Protein AF-T1IFT9-F1 (afdb_monomer_lite)

Secondary structure (DSSP, 8-state):
--------------SSTTB-TTSS-B--S--EEEE--B-GGG-BP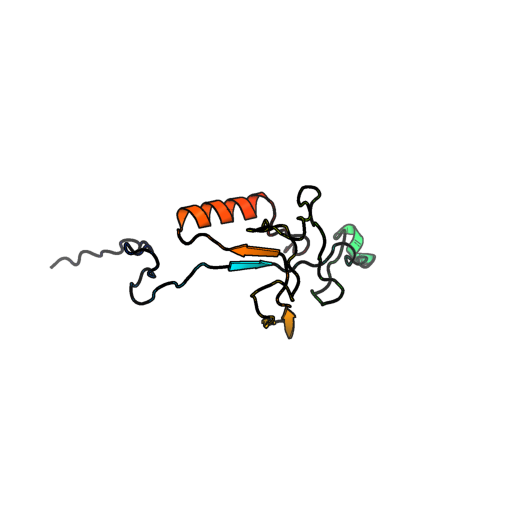PPGGGTTT-S-B-PPP-TTTB--S-SSTT-PPPPS--SS--TTSEEPTTT-SSPPEE-TTS-EE-S-EEEEEPPSSHHHHHHHHHHHHHTTSS--TT----

Foldseek 3Di:
DDDPPCPPPLPQDDPDQQATSVNPDGHDDFDKDFDWDFAPVQFDDDPPVCVVPDVTDTDDDDPVGIDQDQPDPVLDADDPDDPFRPLRHKFDLVRAPAQWDQDPVRYIRGRIGRMHTADSDPVRNVVVVVVCVVVPVPPPVDDDDD

Sequence (146 aa):
MKSSDHSGKVRANSFIKGWTSDYSTKLVGALRLRQLRVSEKWSCAVPSLFKPWYGYRVGHLNIFNEEKKQFHSEWQALPRFHKDPPVWAYESYNASESLGMFGYSGLFYRSGGFGEVLHTTRGNSDRFLVKLLMNDWIDITHGQYF

InterPro domains:
  IPR046791 Polycystin domain [PF20519] (14-139)
  IPR051223 Polycystin [PTHR10877] (17-140)

pLDDT: mean 73.55, std 16.36, range [24.19, 90.44]

Radius of gyration: 20.67 Å; chains: 1; bounding box: 41×59×60 Å

Organism: Rhodnius prolixus (NCBI:txid13249)

Structure (mmCIF, N/CA/C/O backbone):
data_AF-T1IFT9-F1
#
_entry.id   AF-T1IFT9-F1
#
loop_
_atom_site.group_PDB
_atom_site.id
_atom_site.type_symbol
_atom_site.label_atom_id
_atom_site.label_alt_id
_atom_site.label_comp_id
_atom_site.label_asym_id
_atom_site.label_entity_id
_atom_site.label_seq_id
_atom_site.pdbx_PDB_ins_code
_atom_site.Cartn_x
_atom_site.Cartn_y
_atom_site.Cartn_z
_atom_site.occupancy
_atom_site.B_iso_or_equiv
_atom_site.auth_seq_id
_atom_site.auth_comp_id
_atom_site.auth_asym_id
_atom_site.auth_atom_id
_atom_site.pdbx_PDB_model_num
ATOM 1 N N . MET A 1 1 ? -25.559 -38.779 32.176 1.00 39.53 1 MET A N 1
ATOM 2 C CA . MET A 1 1 ? -24.417 -38.117 31.508 1.00 39.53 1 MET A CA 1
ATOM 3 C C . MET A 1 1 ? -24.640 -38.143 30.005 1.00 39.53 1 MET A C 1
ATOM 5 O O . MET A 1 1 ? -24.572 -39.205 29.406 1.00 39.53 1 MET A O 1
ATOM 9 N N . LYS A 1 2 ? -24.954 -36.993 29.406 1.00 28.95 2 LYS A N 1
ATOM 10 C CA . LYS A 1 2 ? -24.813 -36.756 27.966 1.00 28.95 2 LYS A CA 1
ATOM 11 C C . LYS A 1 2 ? -24.047 -35.447 27.833 1.00 28.95 2 LYS A C 1
ATOM 13 O O . LYS A 1 2 ? -24.537 -34.411 28.266 1.00 28.95 2 LYS A O 1
ATOM 18 N N . SER A 1 3 ? -22.818 -35.555 27.339 1.00 38.62 3 SER A N 1
ATOM 19 C CA . SER A 1 3 ? -21.978 -34.426 26.955 1.00 38.62 3 SER A CA 1
ATOM 20 C C . SER A 1 3 ? -22.683 -33.690 25.820 1.00 38.62 3 SER A C 1
ATOM 22 O O . SER A 1 3 ? -22.873 -34.255 24.744 1.00 38.62 3 SER A O 1
ATOM 24 N N . SER A 1 4 ? -23.152 -32.473 26.080 1.00 38.53 4 SER A N 1
ATOM 25 C CA . SER A 1 4 ? -23.636 -31.587 25.029 1.00 38.53 4 SER A CA 1
ATOM 26 C C . SER A 1 4 ? -22.427 -30.930 24.377 1.00 38.53 4 SER A C 1
ATOM 28 O O . SER A 1 4 ? -21.926 -29.922 24.878 1.00 38.53 4 SER A O 1
ATOM 30 N N . ASP A 1 5 ? -21.976 -31.515 23.273 1.00 47.47 5 ASP A N 1
ATOM 31 C CA . ASP A 1 5 ? -20.965 -30.957 22.379 1.00 47.47 5 ASP A CA 1
ATOM 32 C C . ASP A 1 5 ? -21.425 -29.578 21.885 1.00 47.47 5 ASP A C 1
ATOM 34 O O . ASP A 1 5 ? -22.229 -29.444 20.963 1.00 47.47 5 ASP A O 1
ATOM 38 N N . HIS A 1 6 ? -20.947 -28.524 22.544 1.00 41.59 6 HIS A N 1
ATOM 39 C CA . HIS A 1 6 ? -21.098 -27.152 22.077 1.00 41.59 6 HIS A CA 1
ATOM 40 C C . HIS A 1 6 ? -19.917 -26.828 21.163 1.00 41.59 6 HIS A C 1
ATOM 42 O O . HIS A 1 6 ? -19.115 -25.943 21.449 1.00 41.59 6 HIS A O 1
ATOM 48 N N . SER A 1 7 ? -19.840 -27.493 20.007 1.00 45.09 7 SER A N 1
ATOM 49 C CA . SER A 1 7 ? -19.069 -26.996 18.858 1.00 45.09 7 SER A CA 1
ATOM 50 C C . SER A 1 7 ? -19.822 -25.832 18.189 1.00 45.09 7 SER A C 1
ATOM 52 O O . SER A 1 7 ? -20.040 -25.761 16.980 1.00 45.09 7 SER A O 1
ATOM 54 N N . GLY A 1 8 ? -20.264 -24.878 19.011 1.00 41.72 8 GLY A N 1
ATOM 55 C CA . GLY A 1 8 ? -20.819 -23.619 18.560 1.00 41.72 8 GLY A CA 1
ATOM 56 C C . GLY A 1 8 ? -19.670 -22.777 18.042 1.00 41.72 8 GLY A C 1
ATOM 57 O O . GLY A 1 8 ? -18.894 -22.262 18.839 1.00 41.72 8 GLY A O 1
ATOM 58 N N . LYS A 1 9 ? -19.559 -22.682 16.711 1.00 40.66 9 LYS A N 1
ATOM 59 C CA . LYS A 1 9 ? -18.747 -21.711 15.959 1.00 40.66 9 LYS A CA 1
ATOM 60 C C . LYS A 1 9 ? -18.327 -20.546 16.854 1.00 40.66 9 LYS A C 1
ATOM 62 O O . LYS A 1 9 ? -19.167 -19.700 17.165 1.00 40.66 9 LYS A O 1
ATOM 67 N N . VAL A 1 10 ? -17.055 -20.524 17.260 1.00 43.19 10 VAL A N 1
ATOM 68 C CA . VAL A 1 10 ? -16.459 -19.416 18.012 1.00 43.19 10 VAL A CA 1
ATOM 69 C C . VAL A 1 10 ? -16.662 -18.166 17.166 1.00 43.19 10 VAL A C 1
ATOM 71 O O . VAL A 1 10 ? -15.939 -17.909 16.204 1.00 43.19 10 VAL A O 1
ATOM 74 N N . ARG A 1 11 ? -17.724 -17.412 17.455 1.00 45.47 11 ARG A N 1
ATOM 75 C CA . ARG A 1 11 ? -17.916 -16.088 16.884 1.00 45.47 11 ARG A CA 1
ATOM 76 C C . ARG A 1 11 ? -16.796 -15.266 17.491 1.00 45.47 11 ARG A C 1
ATOM 78 O O . ARG A 1 11 ? -16.860 -14.929 18.667 1.00 45.47 11 ARG A O 1
ATOM 85 N N . ALA A 1 12 ? -15.759 -15.009 16.702 1.00 50.72 12 ALA A N 1
ATOM 86 C CA . ALA A 1 12 ? -14.591 -14.220 17.075 1.00 50.72 12 ALA A CA 1
ATOM 87 C C . ALA A 1 12 ? -14.947 -12.730 17.249 1.00 50.72 12 ALA A C 1
ATOM 89 O O . ALA A 1 12 ? -14.377 -11.859 16.601 1.00 50.72 12 ALA A O 1
ATOM 90 N N . ASN A 1 13 ? -15.938 -12.434 18.087 1.00 53.78 13 ASN A N 1
ATOM 91 C CA . ASN A 1 13 ? -16.392 -11.093 18.402 1.00 53.78 13 ASN A CA 1
ATOM 92 C C . ASN A 1 13 ? -16.359 -10.952 19.923 1.00 53.78 13 ASN A C 1
ATOM 94 O O . ASN A 1 13 ? -17.117 -11.618 20.627 1.00 53.78 13 ASN A O 1
ATOM 98 N N . SER A 1 14 ? -15.483 -10.088 20.424 1.00 58.19 14 SER A N 1
ATOM 99 C CA . SER A 1 14 ? -15.573 -9.623 21.801 1.00 58.19 14 SER A CA 1
ATOM 100 C C . SER A 1 14 ? -16.810 -8.730 21.954 1.00 58.19 14 SER A C 1
ATOM 102 O O . SER A 1 14 ? -17.129 -7.925 21.076 1.00 58.19 14 SER A O 1
ATOM 104 N N . PHE A 1 15 ? -17.525 -8.852 23.073 1.00 64.50 15 PHE A N 1
ATOM 105 C CA . PHE A 1 15 ? -18.622 -7.935 23.413 1.00 64.50 15 PHE A CA 1
ATOM 106 C C . PHE A 1 15 ? -18.112 -6.592 23.958 1.00 64.50 15 PHE A C 1
ATOM 108 O O . PHE A 1 15 ? -18.877 -5.638 24.084 1.00 64.50 15 PHE A O 1
ATOM 115 N N . ILE A 1 16 ? -16.812 -6.503 24.262 1.00 69.19 16 ILE A N 1
ATOM 116 C CA . ILE A 1 16 ? -16.165 -5.311 24.810 1.00 69.19 16 ILE A CA 1
ATOM 117 C C . ILE A 1 16 ? -15.338 -4.649 23.706 1.00 69.19 16 ILE A C 1
ATOM 119 O O . ILE A 1 16 ? -14.399 -5.238 23.170 1.00 69.19 16 ILE A O 1
ATOM 123 N N . LYS A 1 17 ? -15.679 -3.398 23.375 1.00 73.38 17 LYS A N 1
ATOM 124 C CA . LYS A 1 17 ? -15.044 -2.642 22.287 1.00 73.38 17 LYS A CA 1
ATOM 125 C C . LYS A 1 17 ? -13.519 -2.610 22.441 1.00 73.38 17 LYS A C 1
ATOM 127 O O . LYS A 1 17 ? -12.999 -2.223 23.485 1.00 73.38 17 LYS A O 1
ATOM 132 N N . GLY A 1 18 ? -12.820 -2.964 21.364 1.00 76.50 18 GLY A N 1
ATOM 133 C CA . GLY A 1 18 ? -11.360 -2.921 21.288 1.00 76.50 18 GLY A CA 1
ATOM 134 C C . GLY A 1 18 ? -10.645 -4.114 21.922 1.00 76.50 18 GLY A C 1
ATOM 135 O O . GLY A 1 18 ? -9.427 -4.144 21.868 1.00 76.50 18 GLY A O 1
ATOM 136 N N . TRP A 1 19 ? -11.343 -5.098 22.492 1.00 83.00 19 TRP A N 1
ATOM 137 C CA . TRP A 1 19 ? -10.708 -6.331 22.967 1.00 83.00 19 TRP A CA 1
ATOM 138 C C . TRP A 1 19 ? -10.663 -7.381 21.866 1.00 83.00 19 TRP A C 1
ATOM 140 O O . TRP A 1 19 ? -11.564 -7.450 21.028 1.00 83.00 19 TRP A O 1
ATOM 150 N N . THR A 1 20 ? -9.635 -8.216 21.863 1.00 82.00 20 THR A N 1
ATOM 151 C CA . THR A 1 20 ? -9.612 -9.421 21.032 1.00 82.00 20 THR A CA 1
ATOM 152 C C . THR A 1 20 ? -10.654 -10.430 21.516 1.00 82.00 20 THR A C 1
ATOM 154 O O . THR A 1 20 ? -11.184 -10.323 22.623 1.00 82.00 20 THR A O 1
ATOM 157 N N . SER A 1 21 ? -11.006 -11.403 20.673 1.00 81.06 21 SER A N 1
ATOM 158 C CA . SER A 1 21 ? -12.072 -12.375 20.969 1.00 81.06 21 SER A CA 1
ATOM 159 C C . SER A 1 21 ? -11.796 -13.267 22.181 1.00 81.06 21 SER A C 1
ATOM 161 O O . SER A 1 21 ? -12.725 -13.850 22.727 1.00 81.06 21 SER A O 1
ATOM 163 N N . ASP A 1 22 ? -10.534 -13.385 22.582 1.00 82.75 22 ASP A N 1
ATOM 164 C CA . ASP A 1 22 ? -10.071 -14.100 23.771 1.00 82.75 22 ASP A CA 1
ATOM 165 C C . ASP A 1 22 ? -10.048 -13.222 25.038 1.00 82.75 22 ASP A C 1
ATOM 167 O O . ASP A 1 22 ? -9.690 -13.708 26.104 1.00 82.75 22 ASP A O 1
ATOM 171 N N . TYR A 1 23 ? -10.431 -11.941 24.937 1.00 81.88 23 TYR A N 1
ATOM 172 C CA . TYR A 1 23 ? -10.486 -10.967 26.037 1.00 81.88 23 TYR A CA 1
ATOM 173 C C . TYR A 1 23 ? -9.172 -10.784 26.813 1.00 81.88 23 TYR A C 1
ATOM 175 O O . TYR A 1 23 ? -9.172 -10.200 27.894 1.00 81.88 23 TYR A O 1
ATOM 183 N N . SER A 1 24 ? -8.050 -11.255 26.269 1.00 88.06 24 SER A N 1
ATOM 184 C CA . SER A 1 24 ? -6.743 -11.188 26.926 1.00 88.06 24 SER A CA 1
ATOM 185 C C . SER A 1 24 ? -5.924 -9.984 26.456 1.00 88.06 24 SER A C 1
ATOM 187 O O . SER A 1 24 ? -5.089 -9.469 27.198 1.00 88.06 24 SER A O 1
ATOM 189 N N . THR A 1 25 ? -6.202 -9.486 25.245 1.00 87.69 25 THR A N 1
ATOM 190 C CA . THR A 1 25 ? -5.494 -8.346 24.663 1.00 87.69 25 THR A CA 1
ATOM 191 C C . THR A 1 25 ? -6.449 -7.248 24.211 1.00 87.69 25 THR A C 1
ATOM 193 O O . THR A 1 25 ? -7.593 -7.486 23.813 1.00 87.69 25 THR A O 1
ATOM 196 N N . LYS A 1 26 ? -5.966 -6.007 24.286 1.00 86.12 26 LYS A N 1
ATOM 197 C CA . LYS A 1 26 ? -6.702 -4.813 23.882 1.00 86.12 26 LYS A CA 1
ATOM 198 C C . LYS A 1 26 ? -5.990 -4.149 22.711 1.00 86.12 26 LYS A C 1
ATOM 200 O O . LYS A 1 26 ? -4.817 -3.800 22.807 1.00 86.12 26 LYS A O 1
ATOM 205 N N . LEU A 1 27 ? -6.721 -3.939 21.625 1.00 85.31 27 LEU A N 1
ATOM 206 C CA . LEU A 1 27 ? -6.303 -3.134 20.491 1.00 85.31 27 LEU A CA 1
ATOM 207 C C . LEU A 1 27 ? -6.184 -1.668 20.927 1.00 85.31 27 LEU A C 1
ATOM 209 O O . LEU A 1 27 ? -7.134 -1.080 21.454 1.00 85.31 27 LEU A O 1
ATOM 213 N N . VAL A 1 28 ? -5.016 -1.077 20.691 1.00 86.50 28 VAL A N 1
ATOM 214 C CA . VAL A 1 28 ? -4.748 0.342 20.940 1.00 86.50 28 VAL A CA 1
ATOM 215 C C . VAL A 1 28 ? -4.743 1.078 19.606 1.00 86.50 28 VAL A C 1
ATOM 217 O O . VAL A 1 28 ? -4.072 0.661 18.666 1.00 86.50 28 VAL A O 1
ATOM 220 N N . GLY A 1 29 ? -5.494 2.177 19.528 1.00 85.50 29 GLY A N 1
ATOM 221 C CA . GLY A 1 29 ? -5.604 2.976 18.311 1.00 85.50 29 GLY A CA 1
ATOM 222 C C . GLY A 1 29 ? -6.394 2.271 17.208 1.00 85.50 29 GLY A C 1
ATOM 223 O O . GLY A 1 29 ? -7.419 1.634 17.465 1.00 85.50 29 GLY A O 1
ATOM 224 N N . ALA A 1 30 ? -5.924 2.426 15.975 1.00 84.50 30 ALA A N 1
ATOM 225 C CA . ALA A 1 30 ? -6.531 1.871 14.778 1.00 84.50 30 ALA A CA 1
ATOM 226 C C . ALA A 1 30 ? -5.462 1.262 13.867 1.00 84.50 30 ALA A C 1
ATOM 228 O O . ALA A 1 30 ? -4.314 1.703 13.845 1.00 84.50 30 ALA A O 1
ATOM 229 N N . LEU A 1 31 ? -5.853 0.237 13.113 1.00 86.31 31 LEU A N 1
ATOM 230 C CA . LEU A 1 31 ? -4.986 -0.383 12.118 1.00 86.31 31 LEU A CA 1
ATOM 231 C C . LEU A 1 31 ? -4.806 0.566 10.937 1.00 86.31 31 LEU A C 1
ATOM 233 O O . LEU A 1 31 ? -5.774 1.151 10.464 1.00 86.31 31 LEU A O 1
ATOM 237 N N . ARG A 1 32 ? -3.584 0.672 10.428 1.00 85.94 32 ARG A N 1
ATOM 238 C CA . ARG A 1 32 ? -3.268 1.461 9.240 1.00 85.94 32 ARG A CA 1
ATOM 239 C C . ARG A 1 32 ? -2.885 0.533 8.098 1.00 85.94 32 ARG A C 1
ATOM 241 O O . ARG A 1 32 ? -2.052 -0.354 8.276 1.00 85.94 32 ARG A O 1
ATOM 248 N N . LEU A 1 33 ? -3.481 0.746 6.932 1.00 87.88 33 LEU A N 1
ATOM 249 C CA . LEU A 1 33 ? -3.087 0.091 5.694 1.00 87.88 33 LEU A CA 1
ATOM 250 C C . LEU A 1 33 ? -2.102 0.983 4.944 1.00 87.88 33 LEU A C 1
ATOM 252 O O . LEU A 1 33 ? -2.238 2.206 4.935 1.00 87.88 33 LEU A O 1
ATOM 256 N N . ARG A 1 34 ? -1.105 0.360 4.318 1.00 88.00 34 ARG A N 1
ATOM 257 C CA . ARG A 1 34 ? -0.113 1.035 3.482 1.00 88.00 34 ARG A CA 1
ATOM 258 C C . ARG A 1 34 ? 0.219 0.161 2.284 1.00 88.00 34 ARG A C 1
ATOM 260 O O . ARG A 1 34 ? 0.485 -1.028 2.444 1.00 88.00 34 ARG A O 1
ATOM 267 N N . GLN A 1 35 ? 0.256 0.773 1.112 1.00 88.00 35 GLN A N 1
ATOM 268 C CA . GLN A 1 35 ? 0.595 0.150 -0.153 1.00 88.00 35 GLN A CA 1
ATOM 269 C C . GLN A 1 35 ? 1.724 0.925 -0.834 1.00 88.00 35 GLN A C 1
ATOM 271 O O . GLN A 1 35 ? 1.733 2.155 -0.881 1.00 88.00 35 GLN A O 1
ATOM 276 N N . LEU A 1 36 ? 2.664 0.173 -1.394 1.00 88.56 36 LEU A N 1
ATOM 277 C CA . LEU A 1 36 ? 3.703 0.672 -2.283 1.00 88.56 36 LEU A CA 1
ATOM 278 C C . LEU A 1 36 ? 3.434 0.134 -3.683 1.00 88.56 36 LEU A C 1
ATOM 280 O O . LEU A 1 36 ? 3.046 -1.024 -3.836 1.00 88.56 36 LEU A O 1
ATOM 284 N N . ARG A 1 37 ? 3.632 0.974 -4.696 1.00 85.12 37 ARG A N 1
ATOM 285 C CA . ARG A 1 37 ? 3.338 0.655 -6.096 1.00 85.12 37 ARG A CA 1
ATOM 286 C C . ARG A 1 37 ? 4.559 0.927 -6.960 1.00 85.12 37 ARG A C 1
ATOM 288 O O . ARG A 1 37 ? 5.359 1.808 -6.650 1.00 85.12 37 ARG A O 1
ATOM 295 N N . VAL A 1 38 ? 4.691 0.168 -8.043 1.00 84.56 38 VAL A N 1
ATOM 296 C CA . VAL A 1 38 ? 5.693 0.420 -9.083 1.00 84.56 38 VAL A CA 1
ATOM 297 C C . VAL A 1 38 ? 5.045 1.253 -10.175 1.00 84.56 38 VAL A C 1
ATOM 299 O O . VAL A 1 38 ? 3.914 0.994 -10.572 1.00 84.56 38 VAL A O 1
ATOM 302 N N . SER A 1 39 ? 5.765 2.256 -10.657 1.00 80.50 39 SER A N 1
ATOM 303 C CA . SER A 1 39 ? 5.285 3.133 -11.712 1.00 80.50 39 SER A CA 1
ATOM 304 C C . SER A 1 39 ? 5.193 2.406 -13.046 1.00 80.50 39 SER A C 1
ATOM 306 O O . SER A 1 39 ? 6.138 1.735 -13.467 1.00 80.50 39 SER A O 1
ATOM 308 N N . GLU A 1 40 ? 4.097 2.627 -13.769 1.00 73.62 40 GLU A N 1
ATOM 309 C CA . GLU A 1 40 ? 3.899 2.080 -15.116 1.00 73.62 40 GLU A CA 1
ATOM 310 C C . GLU A 1 40 ? 4.960 2.561 -16.108 1.00 73.62 40 GLU A C 1
ATOM 312 O O . GLU A 1 40 ? 5.293 1.858 -17.059 1.00 73.62 40 GLU A O 1
ATOM 317 N N . LYS A 1 41 ? 5.566 3.732 -15.873 1.00 68.31 41 LYS A N 1
ATOM 318 C CA . LYS A 1 41 ? 6.666 4.244 -16.709 1.00 68.31 41 LYS A CA 1
ATOM 319 C C . LYS A 1 41 ? 7.921 3.382 -16.639 1.00 68.31 41 LYS A C 1
ATOM 321 O O . LYS A 1 41 ? 8.763 3.450 -17.528 1.00 68.31 41 LYS A O 1
ATOM 326 N N . TRP A 1 42 ? 8.047 2.601 -15.571 1.00 66.12 42 TRP A N 1
ATOM 327 C CA . TRP A 1 42 ? 9.102 1.615 -15.393 1.00 66.12 42 TRP A CA 1
ATOM 328 C C . TRP A 1 42 ? 8.663 0.216 -15.823 1.00 66.12 42 TRP A C 1
ATOM 330 O O . TRP A 1 42 ? 9.417 -0.745 -15.631 1.00 66.12 42 TRP A O 1
ATOM 340 N N . SER A 1 43 ? 7.486 0.098 -16.451 1.00 67.69 43 SER A N 1
ATOM 341 C CA . SER A 1 43 ? 7.179 -1.079 -17.241 1.00 67.69 43 SER A CA 1
ATOM 342 C C . SER A 1 43 ? 8.173 -1.142 -18.395 1.00 67.69 43 SER A C 1
ATOM 344 O O . SER A 1 43 ? 8.368 -0.195 -19.156 1.00 67.69 43 SER A O 1
ATOM 346 N N . CYS A 1 44 ? 8.924 -2.230 -18.454 1.00 64.50 44 CYS A N 1
ATOM 347 C CA . CYS A 1 44 ? 9.981 -2.370 -19.440 1.00 64.50 44 CYS A CA 1
ATOM 348 C C . CYS A 1 44 ? 9.523 -3.328 -20.543 1.00 64.50 44 CYS A C 1
ATOM 350 O O . CYS A 1 44 ? 8.585 -4.108 -20.363 1.00 64.50 44 CYS A O 1
ATOM 352 N N . ALA A 1 45 ? 10.156 -3.251 -21.713 1.00 67.50 45 ALA A N 1
ATOM 353 C CA . ALA A 1 45 ? 9.755 -4.065 -22.849 1.00 67.50 45 ALA A CA 1
ATOM 354 C C . ALA A 1 45 ? 9.872 -5.558 -22.505 1.00 67.50 45 ALA A C 1
ATOM 356 O O . ALA A 1 45 ? 10.917 -6.042 -22.054 1.00 67.50 45 ALA A O 1
ATOM 357 N N . VAL A 1 46 ? 8.783 -6.289 -22.731 1.00 78.75 46 VAL A N 1
ATOM 358 C CA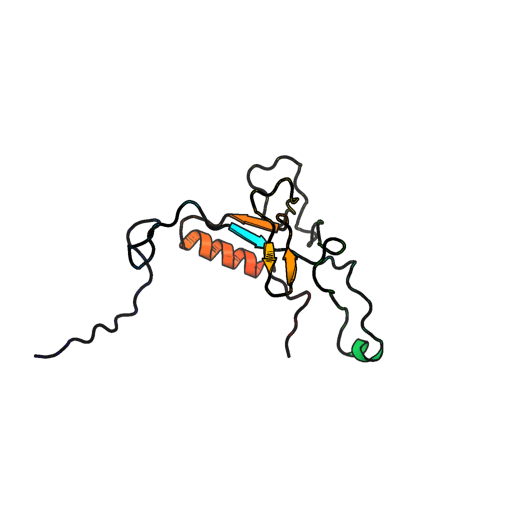 . VAL A 1 46 ? 8.773 -7.749 -22.684 1.00 78.75 46 VAL A CA 1
ATOM 359 C C . VAL A 1 46 ? 9.724 -8.259 -23.775 1.00 78.75 46 VAL A C 1
ATOM 361 O O . VAL A 1 46 ? 9.674 -7.749 -24.905 1.00 78.75 46 VAL A O 1
ATOM 364 N N . PRO A 1 47 ? 10.615 -9.226 -23.475 1.00 81.19 47 PRO A N 1
ATOM 365 C CA . PRO A 1 47 ? 11.464 -9.834 -24.495 1.00 8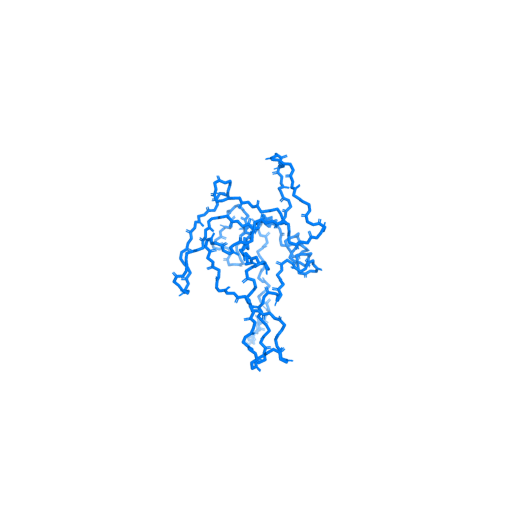1.19 47 PRO A CA 1
ATOM 366 C C . PRO A 1 47 ? 10.623 -10.317 -25.680 1.00 81.19 47 PRO A C 1
ATOM 368 O O . PRO A 1 47 ? 9.511 -10.797 -25.485 1.00 81.19 47 PRO A O 1
ATOM 371 N N . SER A 1 48 ? 11.141 -10.196 -26.905 1.00 84.00 48 SER A N 1
ATOM 372 C CA . SER A 1 48 ? 10.385 -10.464 -28.143 1.00 84.00 48 SER A CA 1
ATOM 373 C C . SER A 1 48 ? 9.667 -11.811 -28.142 1.00 84.00 48 SER A C 1
ATOM 375 O O . SER A 1 48 ? 8.524 -11.881 -28.583 1.00 84.00 48 SER A O 1
ATOM 377 N N . LEU A 1 49 ? 10.312 -12.838 -27.584 1.00 87.44 49 LEU A N 1
ATOM 378 C CA . LEU A 1 49 ? 9.751 -14.175 -27.434 1.00 87.44 49 LEU A CA 1
ATOM 379 C C . LEU A 1 49 ? 8.439 -14.179 -26.640 1.00 87.44 49 LEU A C 1
ATOM 381 O O . LEU A 1 49 ? 7.535 -14.911 -26.992 1.00 87.44 49 LEU A O 1
ATOM 385 N N . PHE A 1 50 ? 8.308 -13.346 -25.610 1.00 84.06 50 PHE A N 1
ATOM 386 C CA . PHE A 1 50 ? 7.169 -13.350 -24.689 1.00 84.06 50 PHE A CA 1
ATOM 387 C C . PHE A 1 50 ? 6.077 -12.329 -25.045 1.00 84.06 50 PHE A C 1
ATOM 389 O O . PHE A 1 50 ? 5.005 -12.345 -24.442 1.00 84.06 50 PHE A O 1
ATOM 396 N N . LYS A 1 51 ? 6.314 -11.462 -26.039 1.00 81.88 51 LYS A N 1
ATOM 397 C CA . LYS A 1 51 ? 5.360 -10.424 -26.470 1.00 81.88 51 LYS A CA 1
ATOM 398 C C . LYS A 1 51 ? 3.961 -10.936 -26.849 1.00 81.88 51 LYS A C 1
ATOM 400 O O . LYS A 1 51 ? 3.014 -10.210 -26.566 1.00 81.88 51 LYS A O 1
ATOM 405 N N . PRO A 1 52 ? 3.783 -12.128 -27.462 1.00 83.56 52 PRO A N 1
ATOM 406 C CA . PRO A 1 52 ? 2.441 -12.628 -27.774 1.00 83.56 52 PRO A CA 1
ATOM 407 C C . PRO A 1 52 ? 1.579 -12.904 -26.535 1.00 83.56 52 PRO A C 1
ATOM 409 O O . PRO A 1 52 ? 0.358 -12.907 -26.639 1.00 83.56 52 PRO A O 1
ATOM 412 N N . TRP A 1 53 ? 2.207 -13.135 -25.378 1.00 83.12 53 TRP A N 1
ATOM 413 C CA . TRP A 1 53 ? 1.527 -13.523 -24.139 1.00 83.12 53 TRP A CA 1
ATOM 414 C C . TRP A 1 53 ? 1.500 -12.414 -23.088 1.00 83.12 53 TRP A C 1
ATOM 416 O O . TRP A 1 53 ? 0.594 -12.383 -22.263 1.00 83.12 53 TRP A O 1
ATOM 426 N N . TYR A 1 54 ? 2.464 -11.490 -23.121 1.00 76.44 54 TYR A N 1
ATOM 427 C CA . TYR A 1 54 ? 2.583 -10.428 -22.126 1.00 76.44 54 TYR A CA 1
ATOM 428 C C . TYR A 1 54 ? 2.736 -9.060 -22.795 1.00 76.44 54 TYR A C 1
ATOM 430 O O . TYR A 1 54 ? 3.648 -8.842 -23.595 1.00 76.44 54 TYR A O 1
ATOM 438 N N . GLY A 1 55 ? 1.861 -8.119 -22.426 1.00 72.44 55 GLY A N 1
ATOM 439 C CA . GLY A 1 55 ? 1.877 -6.746 -22.946 1.00 72.44 55 GLY A CA 1
ATOM 440 C C . GLY A 1 55 ? 2.948 -5.851 -22.315 1.00 72.44 55 GLY A C 1
ATOM 441 O O . GLY A 1 55 ? 3.420 -4.908 -22.946 1.00 72.44 55 GLY A O 1
ATOM 442 N N . TYR A 1 56 ? 3.365 -6.155 -21.086 1.00 73.62 56 TYR A N 1
ATOM 443 C CA . TYR A 1 56 ? 4.318 -5.359 -20.312 1.00 73.62 56 TYR A CA 1
ATOM 444 C C . TYR A 1 56 ? 5.022 -6.218 -19.244 1.00 73.62 56 TYR A C 1
ATOM 446 O O . TYR A 1 56 ? 4.596 -7.338 -18.957 1.00 73.62 56 TYR A O 1
ATOM 454 N N . ARG A 1 57 ? 6.086 -5.695 -18.617 1.00 76.19 57 ARG A N 1
ATOM 455 C CA . ARG A 1 57 ? 6.698 -6.290 -17.413 1.00 76.19 57 ARG A CA 1
ATOM 456 C C . ARG A 1 57 ? 6.904 -5.225 -16.341 1.00 76.19 57 ARG A C 1
ATOM 458 O O . ARG A 1 57 ? 7.405 -4.155 -16.669 1.00 76.19 57 ARG A O 1
ATOM 465 N N . VAL A 1 58 ? 6.639 -5.542 -15.076 1.00 77.62 58 VAL A N 1
ATOM 466 C CA . VAL A 1 58 ? 7.019 -4.696 -13.932 1.00 77.62 58 VAL A CA 1
ATOM 467 C C . VAL A 1 58 ? 8.214 -5.309 -13.242 1.00 77.62 58 VAL A C 1
ATOM 469 O O . VAL A 1 58 ? 8.259 -6.509 -12.978 1.00 77.62 58 VAL A O 1
ATOM 472 N N . GLY A 1 59 ? 9.214 -4.470 -12.999 1.00 77.44 59 GLY A N 1
ATOM 473 C CA . GLY A 1 59 ? 10.371 -4.852 -12.206 1.00 77.44 59 GLY A CA 1
ATOM 474 C C . GLY A 1 59 ? 10.057 -4.865 -10.713 1.00 77.44 59 GLY A C 1
ATOM 475 O O . GLY A 1 59 ? 9.050 -4.330 -10.259 1.00 77.44 59 GLY A O 1
ATOM 476 N N . HIS A 1 60 ? 10.975 -5.422 -9.931 1.00 81.44 60 HIS A N 1
ATOM 477 C CA . HIS A 1 60 ? 10.902 -5.335 -8.477 1.00 81.44 60 HIS A CA 1
ATOM 478 C C . HIS A 1 60 ? 10.870 -3.880 -8.002 1.00 81.44 60 HIS A C 1
ATO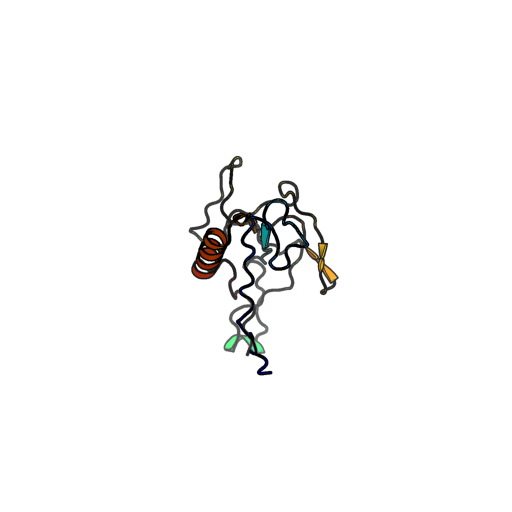M 480 O O . HIS A 1 60 ? 11.582 -3.027 -8.543 1.00 81.44 60 HIS A O 1
ATOM 486 N N . LEU A 1 61 ? 10.076 -3.619 -6.963 1.00 83.69 61 LEU A N 1
ATOM 487 C CA . LEU A 1 61 ? 10.001 -2.311 -6.324 1.00 83.69 61 LEU A CA 1
ATOM 488 C C . LEU A 1 61 ? 11.380 -1.870 -5.814 1.00 83.69 61 LEU A C 1
ATOM 490 O O . LEU A 1 61 ? 12.083 -2.613 -5.131 1.00 83.69 61 LEU A O 1
ATOM 494 N N . ASN A 1 62 ? 11.748 -0.637 -6.137 1.00 81.88 62 ASN A N 1
ATOM 495 C CA . ASN A 1 62 ? 12.954 0.039 -5.696 1.00 81.88 62 ASN A CA 1
ATOM 496 C C . ASN A 1 62 ? 12.730 1.561 -5.653 1.00 81.88 62 ASN A C 1
ATOM 498 O O . ASN A 1 62 ? 11.699 2.088 -6.061 1.00 81.88 62 ASN A O 1
ATOM 502 N N . ILE A 1 63 ? 13.733 2.290 -5.165 1.00 80.44 63 ILE A N 1
ATOM 503 C CA . ILE A 1 63 ? 13.642 3.739 -4.929 1.00 80.44 63 ILE A CA 1
ATOM 504 C C . ILE A 1 63 ? 13.467 4.580 -6.204 1.00 80.44 63 ILE A C 1
ATOM 506 O O . ILE A 1 63 ? 13.064 5.741 -6.116 1.00 80.44 63 ILE A O 1
ATOM 510 N N . PHE A 1 64 ? 13.808 4.020 -7.366 1.00 81.81 64 PHE A N 1
ATOM 511 C CA . PHE A 1 64 ? 13.767 4.705 -8.656 1.00 81.81 64 PHE A CA 1
ATOM 512 C C . PHE A 1 64 ? 12.450 4.466 -9.392 1.00 81.81 64 PHE A C 1
ATOM 514 O O . PHE A 1 64 ? 12.021 5.338 -10.146 1.00 81.81 64 PHE A O 1
ATOM 521 N N . ASN A 1 65 ? 11.811 3.317 -9.157 1.00 83.50 65 ASN A N 1
ATOM 522 C CA . ASN A 1 65 ? 10.580 2.921 -9.835 1.00 83.50 65 ASN A CA 1
ATOM 523 C C . ASN A 1 65 ? 9.323 2.969 -8.957 1.00 83.50 65 ASN A C 1
ATOM 525 O O . ASN A 1 65 ? 8.253 2.622 -9.444 1.00 83.50 65 ASN A O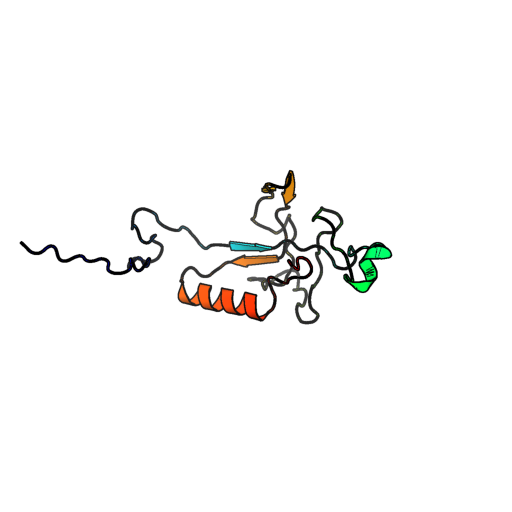 1
ATOM 529 N N . GLU A 1 66 ? 9.425 3.406 -7.704 1.00 85.44 66 GLU A N 1
ATOM 530 C CA . GLU A 1 66 ? 8.271 3.681 -6.844 1.00 85.44 66 GLU A CA 1
ATOM 531 C C . GLU A 1 66 ? 7.338 4.721 -7.493 1.00 85.44 66 GLU A C 1
ATOM 533 O O . GLU A 1 66 ? 7.772 5.815 -7.870 1.00 85.44 66 GLU A O 1
ATOM 538 N N . GLU A 1 67 ? 6.055 4.379 -7.622 1.00 85.44 67 GLU A N 1
ATOM 539 C CA . GLU A 1 67 ? 5.020 5.291 -8.105 1.00 85.44 67 GLU A CA 1
ATOM 540 C C . GLU A 1 67 ? 4.680 6.312 -7.022 1.00 85.44 67 GLU A C 1
ATOM 542 O O . GLU A 1 67 ? 4.389 5.964 -5.879 1.00 85.44 67 GLU A O 1
ATOM 547 N N . LYS A 1 68 ? 4.719 7.588 -7.405 1.00 84.69 68 LYS A N 1
ATOM 548 C CA . LYS A 1 68 ? 4.471 8.729 -6.507 1.00 84.69 68 LYS A CA 1
ATOM 549 C C . LYS A 1 68 ? 3.362 9.635 -7.022 1.00 84.69 68 LYS A C 1
ATOM 551 O O . LYS A 1 68 ? 3.021 10.622 -6.374 1.00 84.69 68 LYS A O 1
ATOM 556 N N . LYS A 1 69 ? 2.870 9.366 -8.229 1.00 77.31 69 LYS A N 1
ATOM 557 C CA . LYS A 1 69 ? 1.843 10.152 -8.900 1.00 77.31 69 LYS A CA 1
ATOM 558 C C . LYS A 1 69 ? 0.480 9.506 -8.710 1.00 77.31 69 LYS A C 1
ATOM 560 O O . LYS A 1 69 ? 0.344 8.404 -8.186 1.00 77.31 69 LYS A O 1
ATOM 565 N N . GLN A 1 70 ? -0.522 10.252 -9.148 1.00 70.31 70 GLN A N 1
ATOM 566 C CA . GLN A 1 70 ? -1.891 9.786 -9.279 1.00 70.31 70 GLN A CA 1
ATOM 567 C C . GLN A 1 70 ? -1.903 8.559 -10.190 1.00 70.31 70 GLN A C 1
ATOM 569 O O . GLN A 1 70 ? -1.413 8.634 -11.318 1.00 70.31 70 GLN A O 1
ATOM 574 N N . PHE A 1 71 ? -2.406 7.442 -9.679 1.00 64.19 71 PHE A N 1
ATOM 575 C CA . PHE A 1 71 ? -2.436 6.188 -10.422 1.00 64.19 71 PHE A CA 1
ATOM 576 C C . PHE A 1 71 ? -3.636 6.133 -11.382 1.00 64.19 71 PHE A C 1
ATOM 578 O O . PHE A 1 71 ? -3.487 5.723 -12.525 1.00 64.19 71 PHE A O 1
ATOM 585 N N . HIS A 1 72 ? -4.796 6.652 -10.967 1.00 63.66 72 HIS A N 1
ATOM 586 C CA . HIS A 1 72 ? -5.979 6.812 -11.819 1.00 63.66 72 HIS A CA 1
ATOM 587 C C . HIS A 1 72 ? -6.310 8.287 -12.061 1.00 63.66 72 HIS A C 1
ATOM 589 O O . HIS A 1 72 ? -6.030 9.146 -11.227 1.00 63.66 72 HIS A O 1
ATOM 595 N N . SER A 1 73 ? -6.978 8.586 -13.179 1.00 52.88 73 SER A N 1
ATOM 596 C CA . SER A 1 73 ? -7.455 9.938 -13.519 1.00 52.88 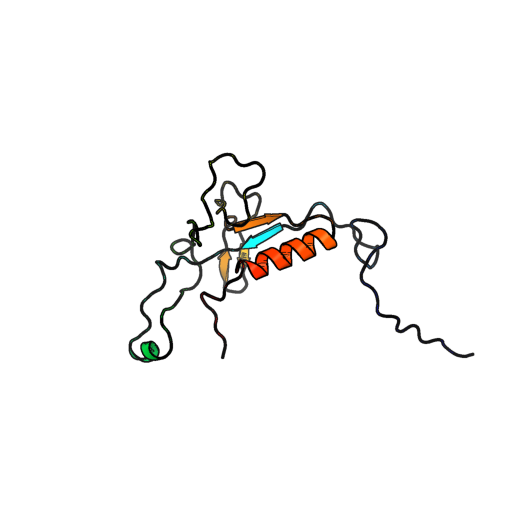73 SER A CA 1
ATOM 597 C C . SER A 1 73 ? -8.422 10.525 -12.484 1.00 52.88 73 SER A C 1
ATOM 599 O O . SER A 1 73 ? -8.536 11.742 -12.363 1.00 52.88 73 SER A O 1
ATOM 601 N N . GLU A 1 74 ? -9.104 9.667 -11.726 1.00 58.81 74 GLU A N 1
ATOM 602 C CA . GLU A 1 74 ? -9.996 10.062 -10.631 1.00 58.81 74 GLU A CA 1
ATOM 603 C C . GLU A 1 74 ? -9.248 10.309 -9.308 1.00 58.81 74 GLU A C 1
ATOM 605 O O . GLU A 1 74 ? -9.805 10.869 -8.364 1.00 58.81 74 GLU A O 1
ATOM 610 N N . TRP A 1 75 ? -7.970 9.927 -9.221 1.00 66.44 75 TRP A N 1
ATOM 611 C CA . TRP A 1 75 ? -7.158 10.037 -8.011 1.00 66.44 75 TRP A CA 1
ATOM 612 C C . TRP A 1 75 ? -6.463 11.391 -7.976 1.00 66.44 75 TRP A C 1
ATOM 614 O O . TRP A 1 75 ? -5.263 11.497 -8.187 1.00 66.44 75 TRP A O 1
ATOM 624 N N . GLN A 1 76 ? -7.214 12.459 -7.736 1.00 54.69 76 GLN A N 1
ATOM 625 C CA . GLN A 1 76 ? -6.645 13.804 -7.736 1.00 54.69 76 GLN A CA 1
ATOM 626 C C . GLN A 1 76 ? -5.627 13.996 -6.599 1.00 54.69 76 GLN A C 1
ATOM 628 O O . GLN A 1 76 ? -5.846 13.612 -5.451 1.00 54.69 76 GLN A O 1
ATOM 633 N N . ALA A 1 77 ? -4.500 14.630 -6.922 1.00 51.62 77 ALA A N 1
ATOM 634 C CA . ALA A 1 77 ? -3.493 15.034 -5.953 1.00 51.62 77 ALA A CA 1
ATOM 635 C C . ALA A 1 77 ? -4.096 16.112 -5.063 1.00 51.62 77 ALA A C 1
ATOM 637 O O . ALA A 1 77 ? -4.609 17.123 -5.545 1.00 51.62 77 ALA A O 1
ATOM 638 N N . LEU A 1 78 ? -4.012 15.894 -3.760 1.00 55.34 78 LEU A N 1
ATOM 639 C CA . LEU A 1 78 ? -4.522 16.858 -2.814 1.00 55.34 78 LEU A CA 1
ATOM 640 C C . LEU A 1 78 ? -3.654 18.117 -2.738 1.00 55.34 78 LEU A C 1
ATOM 642 O O . LEU A 1 78 ? -2.435 18.056 -2.942 1.00 55.34 78 LEU A O 1
ATOM 646 N N . PRO A 1 79 ? -4.246 19.253 -2.333 1.00 52.28 79 PRO A N 1
ATOM 647 C CA . PRO A 1 79 ? -3.472 20.367 -1.806 1.00 52.28 79 PRO A CA 1
ATOM 648 C C . PRO A 1 79 ? -2.622 19.914 -0.604 1.00 52.28 79 PRO A C 1
ATOM 650 O O . PRO A 1 79 ? -3.010 19.013 0.136 1.00 52.28 79 PRO A O 1
ATOM 653 N N . ARG A 1 80 ? -1.472 20.575 -0.381 1.00 50.03 80 ARG A N 1
ATOM 654 C CA . ARG A 1 80 ? -0.471 20.235 0.663 1.00 50.03 80 ARG A CA 1
ATOM 655 C C . ARG A 1 80 ? -1.027 20.072 2.084 1.00 50.03 80 ARG A C 1
ATOM 657 O O . ARG A 1 80 ? -0.332 19.518 2.927 1.00 50.03 80 ARG A O 1
ATOM 664 N N . PHE A 1 81 ? -2.232 20.565 2.352 1.00 52.62 81 PHE A N 1
ATOM 665 C CA . PHE A 1 81 ? -2.886 20.493 3.649 1.00 52.62 81 PHE A CA 1
ATOM 666 C C . PHE A 1 81 ? -4.260 19.846 3.484 1.00 52.62 81 PHE A C 1
ATOM 668 O O . PHE A 1 81 ? -5.229 20.494 3.087 1.00 52.62 81 PHE A O 1
ATOM 675 N N . HIS A 1 82 ? -4.340 18.554 3.786 1.00 51.53 82 HIS A N 1
ATOM 676 C CA . HIS A 1 82 ? -5.601 17.842 3.937 1.00 51.53 82 HIS A CA 1
ATOM 677 C C . HIS A 1 82 ? -5.569 17.106 5.268 1.00 51.53 82 HIS A C 1
ATOM 679 O O . HIS A 1 82 ? -4.562 16.491 5.605 1.00 51.53 82 HIS A O 1
ATOM 685 N N . LYS A 1 83 ? -6.649 17.243 6.042 1.00 52.50 83 LYS A N 1
ATOM 686 C CA . LYS A 1 83 ? -6.730 16.702 7.402 1.00 52.50 83 LYS A CA 1
ATOM 687 C C . LYS A 1 83 ? -6.741 15.171 7.399 1.00 52.50 83 LYS A C 1
ATOM 689 O O . LYS A 1 83 ? -6.106 14.583 8.258 1.00 52.50 83 LYS A O 1
ATOM 694 N N . ASP A 1 84 ? -7.383 14.584 6.389 1.00 55.84 84 ASP A N 1
ATOM 695 C CA . ASP A 1 84 ? -7.455 13.144 6.146 1.00 55.84 84 ASP A CA 1
ATOM 696 C C . ASP A 1 84 ? -7.248 12.910 4.638 1.00 55.84 84 ASP A C 1
ATOM 698 O O . ASP A 1 84 ? -8.194 13.066 3.857 1.00 55.84 84 ASP A O 1
ATOM 702 N N . PRO A 1 85 ? -6.010 12.675 4.168 1.00 58.19 85 PRO A N 1
ATOM 703 C CA . PRO A 1 85 ? -5.765 12.457 2.752 1.00 58.19 85 PRO A CA 1
ATOM 704 C C . PRO A 1 85 ? -6.495 11.194 2.271 1.00 58.19 85 PRO A C 1
ATOM 706 O O . PRO A 1 85 ? -6.461 10.194 2.979 1.00 58.19 85 PRO A O 1
ATOM 709 N N . PRO A 1 86 ? -7.155 11.193 1.094 1.00 67.69 86 PRO A N 1
ATOM 710 C CA . PRO A 1 86 ? -7.764 9.987 0.582 1.00 67.69 86 PRO A CA 1
ATOM 711 C C . PRO A 1 86 ? -6.662 8.959 0.348 1.00 67.69 86 PRO A C 1
ATOM 713 O O . PRO A 1 86 ? -5.563 9.311 -0.077 1.00 67.69 86 PRO A O 1
ATOM 716 N N . VAL A 1 87 ? -7.007 7.689 0.529 1.00 73.44 87 VAL A N 1
ATOM 717 C CA . VAL A 1 87 ? -6.207 6.485 0.227 1.00 73.44 87 VAL A CA 1
ATOM 718 C C . VAL A 1 87 ? -5.319 6.579 -1.025 1.00 73.44 87 VAL A C 1
ATOM 720 O O . VAL A 1 87 ? -4.270 5.949 -1.115 1.00 73.44 87 VAL A O 1
ATOM 723 N N . TRP A 1 88 ? -5.763 7.343 -2.018 1.00 76.12 88 TRP A N 1
ATOM 724 C CA . TRP A 1 88 ? -5.155 7.520 -3.331 1.00 76.12 88 TRP A CA 1
ATOM 725 C C . TRP A 1 88 ? -4.035 8.566 -3.386 1.00 76.12 88 TRP A C 1
ATOM 727 O O . TRP A 1 88 ? -3.354 8.694 -4.404 1.00 76.12 88 TRP A O 1
ATOM 737 N N . ALA A 1 89 ? -3.860 9.351 -2.325 1.00 78.69 89 ALA A N 1
ATOM 738 C CA . ALA A 1 89 ? -2.821 10.358 -2.237 1.00 78.69 89 ALA A CA 1
ATOM 739 C C . ALA A 1 89 ? -1.513 9.715 -1.771 1.00 78.69 89 ALA A C 1
ATOM 741 O O . ALA A 1 89 ? -1.448 9.065 -0.728 1.00 78.69 89 ALA A O 1
ATOM 742 N N . TYR A 1 90 ? -0.453 9.920 -2.551 1.00 83.69 90 TYR A N 1
ATOM 743 C CA . TYR A 1 90 ? 0.872 9.460 -2.169 1.00 83.69 90 TYR A CA 1
ATOM 744 C C . TYR A 1 90 ? 1.414 10.299 -1.008 1.00 83.69 90 TYR A C 1
ATOM 746 O O . TYR A 1 90 ? 1.552 11.522 -1.110 1.00 83.69 90 TYR A O 1
ATOM 754 N N . GLU A 1 91 ? 1.801 9.628 0.067 1.00 84.88 91 GLU A N 1
ATOM 755 C CA . GLU A 1 91 ? 2.476 10.226 1.203 1.00 84.88 91 GLU A CA 1
ATOM 756 C C . GLU A 1 91 ? 3.985 9.975 1.125 1.00 84.88 91 GLU A C 1
ATOM 758 O O . GLU A 1 91 ? 4.466 8.847 0.982 1.00 84.88 91 GLU A O 1
ATOM 763 N N . SER A 1 92 ? 4.772 11.046 1.226 1.00 85.81 92 SER A N 1
ATOM 764 C CA . SER A 1 92 ? 6.229 10.924 1.223 1.00 85.81 92 SER A CA 1
ATOM 765 C C . SER A 1 92 ? 6.753 10.303 2.521 1.00 85.81 92 SER A C 1
ATOM 767 O O . SER A 1 92 ? 6.137 10.412 3.576 1.00 85.81 92 SER A O 1
ATOM 769 N N . TYR A 1 93 ? 7.957 9.735 2.469 1.00 83.81 93 TYR A N 1
ATOM 770 C CA . TYR A 1 93 ? 8.624 9.149 3.636 1.00 83.81 93 TYR A CA 1
ATOM 771 C C . TYR A 1 93 ? 8.839 10.133 4.804 1.00 83.81 93 TYR A C 1
ATOM 773 O O . TYR A 1 93 ? 8.952 9.682 5.937 1.00 83.81 93 TYR A O 1
ATOM 781 N N . ASN A 1 94 ? 8.901 11.445 4.527 1.00 82.94 94 ASN A N 1
ATOM 782 C CA . ASN A 1 94 ? 9.021 12.508 5.535 1.00 82.94 94 ASN A CA 1
ATOM 783 C C . ASN A 1 94 ? 7.677 12.903 6.158 1.00 82.94 94 ASN A C 1
ATOM 785 O O . ASN A 1 94 ? 7.659 13.474 7.241 1.00 82.94 94 ASN A O 1
ATOM 789 N N . ALA A 1 95 ? 6.578 12.686 5.434 1.00 81.62 95 ALA A N 1
ATOM 790 C CA . ALA A 1 95 ? 5.231 13.006 5.901 1.00 81.62 95 ALA A CA 1
ATOM 791 C C . ALA A 1 95 ? 4.609 11.818 6.649 1.00 81.62 95 ALA A C 1
ATOM 793 O O . ALA A 1 95 ? 3.879 12.015 7.611 1.00 81.62 95 ALA A O 1
ATOM 794 N N . SER A 1 96 ? 4.966 10.598 6.243 1.00 81.38 96 SER A N 1
ATOM 795 C CA . SER A 1 96 ? 4.467 9.369 6.844 1.00 81.38 96 SER A CA 1
ATOM 796 C C . SER A 1 96 ? 4.991 9.154 8.259 1.00 81.38 96 SER A C 1
ATOM 798 O O . SER A 1 96 ? 6.194 9.122 8.503 1.00 81.38 96 SER A O 1
ATOM 800 N N . GLU A 1 97 ? 4.062 8.877 9.171 1.00 82.19 97 GLU A N 1
ATOM 801 C CA . GLU A 1 97 ? 4.334 8.388 10.531 1.00 82.19 97 GLU A CA 1
ATOM 802 C C . GLU A 1 97 ? 4.838 6.931 10.571 1.00 82.19 97 GLU A C 1
ATOM 804 O O . GLU A 1 97 ? 5.141 6.393 11.635 1.00 82.19 97 GLU A O 1
ATOM 809 N N . SER A 1 98 ? 4.886 6.247 9.425 1.00 83.25 98 SER A N 1
ATOM 810 C CA . SER A 1 98 ? 5.324 4.853 9.365 1.00 83.25 98 SER A CA 1
ATOM 811 C C . SER A 1 98 ? 6.847 4.745 9.296 1.00 83.25 98 SER A C 1
ATOM 813 O O . SER A 1 98 ? 7.536 5.649 8.840 1.00 83.25 98 SER A O 1
ATOM 815 N N . LEU A 1 99 ? 7.389 3.582 9.657 1.00 87.00 99 LEU A N 1
ATOM 816 C CA . LEU A 1 99 ? 8.805 3.272 9.457 1.00 87.00 99 LEU A CA 1
ATOM 817 C C . LEU A 1 99 ? 9.024 2.496 8.150 1.00 87.00 99 LEU A C 1
ATOM 819 O O . LEU A 1 99 ? 8.127 1.807 7.641 1.00 87.00 99 LEU A O 1
ATOM 823 N N . GLY A 1 100 ? 10.222 2.643 7.582 1.00 88.06 100 GLY A N 1
ATOM 824 C CA . GLY A 1 100 ? 10.701 1.772 6.511 1.00 88.06 100 GLY A CA 1
ATOM 825 C C . GLY A 1 100 ? 11.148 0.422 7.074 1.00 88.06 100 GLY A C 1
ATOM 826 O O . GLY A 1 100 ? 11.572 0.344 8.226 1.00 88.06 100 GLY A O 1
ATOM 827 N N . MET A 1 101 ? 11.040 -0.642 6.283 1.00 90.44 101 MET A N 1
ATOM 828 C CA . MET A 1 101 ? 11.357 -2.003 6.722 1.00 90.44 101 MET A CA 1
ATOM 829 C C . MET A 1 101 ? 11.950 -2.849 5.598 1.00 90.44 101 MET A C 1
ATOM 831 O O . MET A 1 101 ? 11.622 -2.668 4.427 1.00 90.44 101 MET A O 1
ATOM 835 N N . PHE A 1 102 ? 12.798 -3.808 5.963 1.00 90.19 102 PHE A N 1
ATOM 836 C CA . PHE A 1 102 ? 13.225 -4.865 5.052 1.00 90.19 102 PHE A CA 1
ATOM 837 C C . PHE A 1 102 ? 12.183 -5.978 5.045 1.00 90.19 102 PHE A C 1
ATOM 839 O O . PHE A 1 102 ? 11.779 -6.460 6.102 1.00 90.19 102 PHE A O 1
ATOM 846 N N . GLY A 1 103 ? 11.737 -6.371 3.854 1.00 85.75 103 GLY A N 1
ATOM 847 C CA . GLY A 1 103 ? 10.867 -7.534 3.703 1.00 85.75 103 GLY A CA 1
ATOM 848 C C . GLY A 1 103 ? 11.657 -8.810 3.433 1.00 85.75 103 GLY A C 1
ATOM 849 O O . GLY A 1 103 ? 12.872 -8.790 3.248 1.00 85.75 103 GLY A O 1
ATOM 850 N N . TYR A 1 104 ? 10.933 -9.923 3.331 1.00 87.81 104 TYR A N 1
ATOM 851 C CA . TYR A 1 104 ? 11.508 -11.244 3.064 1.00 87.81 104 TYR A CA 1
ATOM 852 C C . TYR A 1 104 ? 12.341 -11.308 1.771 1.00 87.81 104 TYR A C 1
ATOM 854 O O . TYR A 1 104 ? 13.318 -12.043 1.698 1.00 87.81 104 TYR A O 1
ATOM 862 N N . SER A 1 105 ? 12.004 -10.493 0.767 1.00 83.56 105 SER A N 1
ATOM 863 C CA . SER A 1 105 ? 12.749 -10.403 -0.496 1.00 83.56 105 SER A CA 1
ATOM 864 C C . SER A 1 105 ? 14.134 -9.748 -0.374 1.00 83.56 105 SER A C 1
ATOM 866 O O . SER A 1 105 ? 14.823 -9.610 -1.380 1.00 83.56 105 SER A O 1
ATOM 868 N N . GLY A 1 106 ? 14.522 -9.270 0.815 1.00 85.50 106 GLY A N 1
ATOM 869 C CA . GLY A 1 106 ? 15.744 -8.487 1.027 1.00 85.50 106 GLY A CA 1
ATOM 870 C C . GLY A 1 106 ? 15.655 -7.045 0.514 1.00 85.50 106 GLY A C 1
ATOM 871 O O . GLY A 1 106 ? 16.611 -6.283 0.643 1.00 85.50 106 GLY A O 1
ATOM 872 N N . LEU A 1 107 ? 14.508 -6.642 -0.044 1.00 85.12 107 LEU A N 1
ATOM 873 C CA . LEU A 1 107 ? 14.273 -5.276 -0.507 1.00 85.12 107 LEU A CA 1
ATOM 874 C C . LEU A 1 107 ? 13.873 -4.373 0.660 1.00 85.12 107 LEU A C 1
ATOM 876 O O . LEU A 1 107 ? 13.136 -4.783 1.564 1.00 85.12 107 LEU A O 1
ATOM 880 N N . PHE A 1 108 ? 14.342 -3.127 0.610 1.00 87.19 108 PHE A N 1
ATOM 881 C CA . PHE A 1 108 ? 13.961 -2.092 1.563 1.00 87.19 108 PHE A CA 1
ATOM 882 C C . PHE A 1 108 ? 12.700 -1.359 1.096 1.00 87.19 108 PHE A C 1
ATOM 884 O O . PHE A 1 108 ? 12.716 -0.651 0.087 1.00 87.19 108 PHE A O 1
ATOM 891 N N . TYR A 1 109 ? 11.626 -1.493 1.866 1.00 88.75 109 TYR A N 1
ATOM 892 C CA . TYR A 1 109 ? 10.354 -0.809 1.665 1.00 88.75 109 TYR A CA 1
ATOM 893 C C . TYR A 1 109 ? 10.353 0.482 2.484 1.00 88.75 109 TYR A C 1
ATOM 895 O O . TYR A 1 109 ? 10.443 0.448 3.713 1.00 88.75 109 TYR A O 1
ATOM 903 N N . ARG A 1 110 ? 10.284 1.637 1.814 1.00 87.44 110 ARG A N 1
ATOM 904 C CA . ARG A 1 110 ? 10.312 2.951 2.474 1.00 87.44 110 ARG A CA 1
ATOM 905 C C . ARG A 1 110 ? 9.038 3.216 3.278 1.00 87.44 110 ARG A C 1
ATOM 907 O O . ARG A 1 110 ? 8.033 2.529 3.138 1.00 87.44 110 ARG A O 1
ATOM 914 N N . SER A 1 111 ? 9.101 4.229 4.143 1.00 88.00 111 SER A N 1
ATOM 915 C CA . SER A 1 111 ? 7.992 4.595 5.024 1.00 88.00 111 SER A CA 1
ATOM 916 C C . SER A 1 111 ? 6.777 5.200 4.311 1.00 88.00 111 SER A C 1
ATOM 918 O O . SER A 1 111 ? 5.678 5.145 4.867 1.00 88.00 111 SER A O 1
ATOM 920 N N . GLY A 1 112 ? 6.977 5.776 3.122 1.00 87.12 112 GLY A N 1
ATOM 921 C CA . GLY A 1 112 ? 5.937 6.430 2.323 1.00 87.12 112 GLY A CA 1
ATOM 922 C C . GLY A 1 112 ? 4.994 5.456 1.617 1.00 87.12 112 GLY A C 1
ATOM 923 O O . GLY A 1 112 ? 5.004 4.256 1.888 1.00 87.12 112 GLY A O 1
ATOM 924 N N . GLY A 1 113 ? 4.177 5.987 0.713 1.00 87.56 113 GLY A N 1
ATOM 925 C CA . GLY A 1 113 ? 3.239 5.216 -0.098 1.00 87.56 113 GLY A CA 1
ATOM 926 C C . GLY A 1 113 ? 1.808 5.722 0.002 1.00 87.56 113 GLY A C 1
ATOM 927 O O . GLY A 1 113 ? 1.547 6.835 0.450 1.00 87.56 113 GLY A O 1
ATOM 928 N N . PHE A 1 114 ? 0.881 4.878 -0.426 1.00 85.94 114 PHE A N 1
ATOM 929 C CA . PHE A 1 114 ? -0.557 5.118 -0.381 1.00 85.94 114 PHE A CA 1
ATOM 930 C C . PHE A 1 114 ? -1.100 4.468 0.884 1.00 85.94 114 PHE A C 1
ATOM 932 O O . PHE A 1 114 ? -0.947 3.259 1.061 1.00 85.94 114 PHE A O 1
ATOM 939 N N . GLY A 1 115 ? -1.663 5.242 1.804 1.00 82.81 115 GLY A N 1
ATOM 940 C CA . GLY A 1 115 ? -2.043 4.713 3.108 1.00 82.81 115 GLY A CA 1
ATOM 941 C C . GLY A 1 115 ? -3.307 5.334 3.662 1.00 82.81 115 GLY A C 1
ATOM 942 O O . GLY A 1 115 ? -3.659 6.453 3.317 1.00 82.81 115 GLY A O 1
ATOM 943 N N . GLU A 1 116 ? -3.967 4.580 4.533 1.00 82.19 116 GLU A N 1
ATOM 944 C CA . GLU A 1 116 ? -5.229 4.970 5.152 1.00 82.19 116 GLU A CA 1
ATOM 945 C C . GLU A 1 116 ? -5.398 4.286 6.510 1.00 82.19 116 GLU A C 1
ATOM 947 O O . GLU A 1 116 ? -4.947 3.153 6.717 1.00 82.19 116 GLU A O 1
ATOM 952 N N . VAL A 1 117 ? -6.065 4.966 7.439 1.00 84.06 117 VAL A N 1
ATOM 953 C CA . VAL A 1 117 ? -6.361 4.425 8.766 1.00 84.06 117 VAL A CA 1
ATOM 954 C C . VAL A 1 117 ? -7.739 3.762 8.754 1.00 84.06 117 VAL A C 1
ATOM 956 O O . VAL A 1 117 ? -8.752 4.366 8.414 1.00 84.06 117 VAL A O 1
ATOM 959 N N . LEU A 1 118 ? -7.797 2.488 9.143 1.00 85.69 118 LEU A N 1
ATOM 960 C CA . LEU A 1 118 ? -9.051 1.757 9.290 1.00 85.69 118 LEU A CA 1
ATOM 961 C C . LEU A 1 118 ? -9.852 2.271 10.482 1.00 85.69 118 LEU A C 1
ATOM 963 O O . LEU A 1 118 ? -9.329 2.813 11.453 1.00 85.69 118 LEU A O 1
ATOM 967 N N . HIS A 1 119 ? -11.155 2.024 10.458 1.00 84.31 119 HIS A N 1
ATOM 968 C CA . HIS A 1 119 ? -11.996 2.388 11.582 1.00 84.31 119 HIS A CA 1
ATOM 969 C C . HIS A 1 119 ? -11.758 1.461 12.788 1.00 84.31 119 HIS A C 1
ATOM 971 O O . HIS A 1 119 ? -11.439 0.278 12.665 1.00 84.31 119 HIS A O 1
ATOM 977 N N . THR A 1 120 ? -12.018 1.964 13.995 1.00 81.56 120 THR A N 1
ATOM 978 C CA . THR A 1 120 ? -11.958 1.158 15.234 1.00 81.56 120 THR A CA 1
ATOM 979 C C . THR A 1 120 ? -13.116 0.162 15.370 1.00 81.56 120 THR A C 1
ATOM 981 O O . THR A 1 120 ? -13.179 -0.606 16.329 1.00 81.56 120 THR A O 1
ATOM 984 N N . THR A 1 121 ? -14.069 0.178 14.435 1.00 82.94 121 THR A N 1
ATOM 985 C CA . THR A 1 121 ? -15.253 -0.687 14.456 1.00 82.94 121 THR A CA 1
ATOM 986 C C . THR A 1 121 ? -15.274 -1.568 13.224 1.00 82.94 121 THR A C 1
ATOM 988 O O . THR A 1 121 ? -15.259 -1.052 12.105 1.00 82.94 121 THR A O 1
ATOM 991 N N . ARG A 1 122 ? -15.446 -2.872 13.437 1.00 82.38 122 ARG A N 1
ATOM 992 C CA . ARG A 1 122 ? -15.481 -3.885 12.380 1.00 82.38 122 ARG A CA 1
ATOM 993 C C . ARG A 1 122 ? -16.390 -3.519 11.206 1.00 82.38 122 ARG A C 1
ATOM 995 O O . ARG A 1 122 ? -15.921 -3.495 10.085 1.00 82.38 122 ARG A O 1
ATOM 1002 N N . GLY A 1 123 ? -17.650 -3.153 11.451 1.00 85.06 123 GLY A N 1
ATOM 1003 C CA . GLY A 1 123 ? -18.598 -2.871 10.362 1.00 85.06 123 GLY A CA 1
ATOM 1004 C C . GLY A 1 123 ? -18.169 -1.730 9.429 1.00 85.06 123 GLY A C 1
ATOM 1005 O O . GLY A 1 123 ? -18.376 -1.817 8.222 1.00 85.06 123 GLY A O 1
ATOM 1006 N N . ASN A 1 124 ? -17.535 -0.683 9.965 1.00 84.56 124 ASN A N 1
ATOM 1007 C CA . ASN A 1 124 ? -17.012 0.415 9.146 1.00 84.56 124 ASN A CA 1
ATOM 1008 C C . ASN A 1 124 ? -15.746 -0.008 8.398 1.00 84.56 124 ASN A C 1
ATOM 1010 O O . ASN A 1 124 ? -15.615 0.310 7.221 1.00 84.56 124 ASN A O 1
ATOM 1014 N N . SER A 1 125 ? -14.855 -0.760 9.048 1.00 86.50 125 SER A N 1
ATOM 1015 C CA . SER A 1 125 ? -13.648 -1.289 8.408 1.00 86.50 125 SER A CA 1
ATOM 1016 C C . SER A 1 125 ? -13.982 -2.279 7.295 1.00 86.50 125 SER A C 1
ATOM 1018 O O . SER A 1 125 ? -13.409 -2.180 6.221 1.00 86.50 125 SER A O 1
ATOM 1020 N N . ASP A 1 126 ? -14.965 -3.158 7.495 1.00 88.75 126 ASP A N 1
ATOM 1021 C CA . ASP A 1 126 ? -15.421 -4.122 6.490 1.00 88.75 126 ASP A CA 1
ATOM 1022 C C . ASP A 1 126 ? -15.980 -3.393 5.257 1.00 88.75 126 ASP A C 1
ATOM 1024 O O . ASP A 1 126 ? -15.585 -3.678 4.129 1.00 88.75 126 ASP A O 1
ATOM 1028 N N . ARG A 1 127 ? -16.840 -2.382 5.459 1.00 86.50 127 ARG A N 1
ATOM 1029 C CA . ARG A 1 127 ? -17.349 -1.537 4.360 1.00 86.50 127 ARG A CA 1
ATOM 1030 C C . ARG A 1 127 ? -16.226 -0.807 3.633 1.00 86.50 127 ARG A C 1
ATOM 1032 O O . ARG A 1 127 ? -16.263 -0.677 2.412 1.00 86.50 127 ARG A O 1
ATOM 1039 N N . PHE A 1 128 ? -15.242 -0.328 4.384 1.00 85.31 128 PHE A N 1
ATOM 1040 C CA . PHE A 1 128 ? -14.103 0.377 3.829 1.00 85.31 128 PHE A CA 1
ATOM 1041 C C . PHE A 1 128 ? -13.224 -0.539 2.971 1.00 85.31 128 PHE A C 1
ATOM 1043 O O . PHE A 1 128 ? -12.909 -0.194 1.839 1.00 85.31 128 PHE A O 1
ATOM 1050 N N . LEU A 1 129 ? -12.909 -1.739 3.460 1.00 87.12 129 LEU A N 1
ATOM 1051 C CA . LEU A 1 129 ? -12.160 -2.752 2.716 1.00 87.12 129 LEU A CA 1
ATOM 1052 C C . LEU A 1 129 ? -12.881 -3.159 1.426 1.00 87.12 129 LEU A C 1
ATOM 1054 O O . LEU A 1 129 ? -12.247 -3.249 0.379 1.00 87.12 129 LEU A O 1
ATOM 1058 N N . VAL A 1 130 ? -14.206 -3.338 1.471 1.00 87.69 130 VAL A N 1
ATOM 1059 C CA . VAL A 1 130 ? -15.008 -3.599 0.263 1.00 87.69 130 VAL A CA 1
ATOM 1060 C C . VAL A 1 130 ? -14.893 -2.441 -0.729 1.00 87.69 130 VAL A C 1
ATOM 1062 O O . VAL A 1 130 ? -14.697 -2.680 -1.916 1.00 87.69 130 VAL A O 1
ATOM 1065 N N . LYS A 1 131 ? -14.944 -1.188 -0.259 1.00 84.19 131 LYS A N 1
ATOM 1066 C CA . LYS A 1 131 ? -14.746 -0.015 -1.119 1.00 84.19 131 LYS A CA 1
ATOM 1067 C C . LYS A 1 131 ? -13.347 0.006 -1.742 1.00 84.19 131 LYS A C 1
ATOM 1069 O O . LYS A 1 131 ? -13.233 0.327 -2.918 1.00 84.19 131 LYS A O 1
ATOM 1074 N N . LEU A 1 132 ? -12.298 -0.329 -0.991 1.00 83.31 132 LEU A N 1
ATOM 1075 C CA . LEU A 1 132 ? -10.935 -0.416 -1.529 1.00 83.31 132 LEU A CA 1
ATOM 1076 C C . LEU A 1 132 ? -10.830 -1.469 -2.636 1.00 83.31 132 LEU A C 1
ATOM 1078 O O . LEU A 1 132 ? -10.254 -1.195 -3.684 1.00 83.31 132 LEU A O 1
ATOM 1082 N N . LEU A 1 133 ? -11.425 -2.645 -2.418 1.00 83.94 133 LEU A N 1
ATOM 1083 C CA . LEU A 1 133 ? -11.453 -3.733 -3.396 1.00 83.94 133 LEU A CA 1
ATOM 1084 C C . LEU A 1 133 ? -12.234 -3.354 -4.660 1.00 83.94 133 LEU A C 1
ATOM 1086 O O . LEU A 1 133 ? -11.776 -3.634 -5.755 1.00 83.94 133 LEU A O 1
ATOM 1090 N N . MET A 1 134 ? -13.385 -2.693 -4.517 1.00 81.12 134 MET A N 1
ATOM 1091 C CA . MET A 1 134 ? -14.217 -2.274 -5.655 1.00 81.12 134 MET A CA 1
ATOM 1092 C C . MET A 1 134 ? -13.601 -1.157 -6.503 1.00 81.12 134 MET A C 1
ATOM 1094 O O . MET A 1 134 ? -14.033 -0.959 -7.630 1.00 81.12 134 MET A O 1
ATOM 1098 N N . ASN A 1 135 ? -12.644 -0.407 -5.955 1.00 77.94 135 ASN A N 1
ATOM 1099 C CA . ASN A 1 135 ? -11.951 0.674 -6.659 1.00 77.94 135 ASN A CA 1
ATOM 1100 C C . ASN A 1 135 ? -10.535 0.264 -7.096 1.00 77.94 135 ASN A C 1
ATOM 1102 O O . ASN A 1 135 ? -9.689 1.135 -7.290 1.00 77.94 135 ASN A O 1
ATOM 1106 N N . ASP A 1 136 ? -10.250 -1.041 -7.156 1.00 78.25 136 ASP A N 1
ATOM 1107 C CA . ASP A 1 136 ? -8.957 -1.588 -7.578 1.00 78.25 136 ASP A CA 1
ATOM 1108 C C . ASP A 1 136 ? -7.758 -0.993 -6.811 1.00 78.25 136 ASP A C 1
ATOM 1110 O O . ASP A 1 136 ? -6.649 -0.825 -7.326 1.00 78.25 136 ASP A O 1
ATOM 1114 N N . TRP A 1 137 ? -7.947 -0.700 -5.513 1.00 79.31 137 TRP A N 1
ATOM 1115 C CA . TRP A 1 137 ? -6.837 -0.254 -4.663 1.00 79.31 137 TRP A CA 1
ATOM 1116 C C . TRP A 1 137 ? -5.763 -1.327 -4.514 1.00 79.31 137 TRP A C 1
ATOM 1118 O O . TRP A 1 137 ? -4.606 -1.011 -4.266 1.00 79.31 137 TRP A O 1
ATOM 1128 N N . ILE A 1 138 ? -6.107 -2.595 -4.710 1.00 79.75 138 ILE A N 1
ATOM 1129 C CA . ILE A 1 138 ? -5.134 -3.660 -4.929 1.00 79.75 138 ILE A CA 1
ATOM 1130 C C . ILE A 1 138 ? -5.410 -4.195 -6.327 1.00 79.75 138 ILE A C 1
ATOM 1132 O O . ILE A 1 138 ? -6.339 -4.973 -6.518 1.00 79.75 138 ILE A O 1
ATOM 1136 N N . ASP A 1 139 ? -4.623 -3.749 -7.295 1.00 71.81 139 ASP A N 1
ATOM 1137 C CA . ASP A 1 139 ? -4.721 -4.165 -8.685 1.00 71.81 139 ASP A CA 1
ATOM 1138 C C . ASP A 1 139 ? -3.642 -5.185 -9.051 1.00 71.81 139 ASP A C 1
ATOM 1140 O O . ASP A 1 139 ? -2.585 -5.310 -8.428 1.00 71.81 139 ASP A O 1
ATOM 1144 N N . ILE A 1 140 ? -3.941 -5.955 -10.096 1.00 59.94 140 ILE A N 1
ATOM 1145 C CA . ILE A 1 140 ? -3.073 -7.016 -10.625 1.00 59.94 140 ILE A CA 1
ATOM 1146 C C . ILE A 1 140 ? -2.182 -6.477 -11.756 1.00 59.94 140 ILE A C 1
ATOM 1148 O O . ILE A 1 140 ? -1.549 -7.234 -12.488 1.00 59.94 140 ILE A O 1
ATOM 1152 N N . THR A 1 141 ? -2.050 -5.161 -11.895 1.00 51.19 141 THR A N 1
ATOM 1153 C CA . THR A 1 141 ? -0.883 -4.567 -12.546 1.00 51.19 141 THR A CA 1
ATOM 1154 C C . THR A 1 141 ? 0.326 -4.776 -11.611 1.00 51.19 141 THR A C 1
ATOM 1156 O O . THR A 1 141 ? 0.841 -3.819 -11.053 1.00 51.19 141 THR A O 1
ATOM 1159 N N . HIS A 1 142 ? 0.897 -5.956 -11.353 1.00 43.41 142 HIS A N 1
ATOM 1160 C CA . HIS A 1 142 ? 1.386 -6.978 -12.281 1.00 43.41 142 HIS A CA 1
ATOM 1161 C C . HIS A 1 142 ? 1.622 -8.293 -11.517 1.00 43.41 142 HIS A C 1
ATOM 1163 O O . HIS A 1 142 ? 2.619 -8.437 -10.808 1.00 43.41 142 HIS A O 1
ATOM 1169 N N . GLY A 1 143 ? 0.735 -9.268 -11.674 1.00 33.06 143 GLY A N 1
ATOM 1170 C CA . GLY A 1 143 ? 0.892 -10.579 -11.044 1.00 33.06 143 GLY A CA 1
ATOM 1171 C C . GLY A 1 143 ? -0.210 -11.544 -11.443 1.00 33.06 143 GLY A C 1
ATOM 1172 O O . GLY A 1 143 ? -0.881 -12.098 -10.579 1.00 33.06 143 GLY A O 1
ATOM 1173 N N . GLN A 1 144 ? -0.444 -11.701 -12.748 1.00 24.19 144 GLN A N 1
ATOM 1174 C CA . GLN A 1 144 ? -1.268 -12.802 -13.234 1.00 24.19 144 GLN A CA 1
ATOM 1175 C C . GLN A 1 144 ? -0.500 -14.108 -13.022 1.00 24.19 144 GLN A C 1
ATOM 1177 O O . GLN A 1 144 ? 0.495 -14.374 -13.694 1.00 24.19 144 GLN A O 1
ATOM 1182 N N . TYR A 1 145 ? -0.973 -14.891 -12.058 1.00 28.78 145 TYR A N 1
ATOM 1183 C CA . TYR A 1 145 ? -0.691 -16.313 -11.961 1.00 28.78 145 TYR A CA 1
ATOM 1184 C C . TYR A 1 145 ? -1.593 -17.054 -12.956 1.00 28.78 145 TYR A C 1
ATOM 1186 O O . TYR A 1 145 ? -2.817 -16.933 -12.882 1.00 28.78 145 TYR A O 1
ATOM 1194 N N . PHE A 1 146 ? -0.969 -17.819 -13.847 1.00 31.03 146 PHE A N 1
ATOM 1195 C CA . PHE A 1 146 ? -1.415 -19.162 -14.208 1.00 31.03 146 PHE A CA 1
ATOM 1196 C C . PHE A 1 146 ? -0.307 -20.124 -13.786 1.00 31.03 146 PHE A C 1
ATOM 1198 O O . PHE A 1 146 ? 0.876 -19.743 -13.956 1.00 31.03 146 PHE A O 1
#